Protein AF-A0A1M3KQ48-F1 (afdb_monomer_lite)

Secondary structure (DSSP, 8-state):
-PPPPPHHHHHHHHHHHHHHHHHHHHTT-S-HHHHHHHHHHHHHHHHHHHHHHHHHH---PPP----TTSPPP--

pLDDT: mean 83.3, std 15.46, range [41.75, 97.56]

Radius of gyration: 20.74 Å; chains: 1; bounding box: 41×36×56 Å

Sequence (75 aa):
MSRPESQYVTDLKAFRDRLVDARRAAATDSNLDTALRRFTEIETAIGLVDRAIENEMDLTPIPRVDDPTEPPPKV

Foldseek 3Di:
DDDPDDVVLVVLVVVLVVLVVQLVVLVVDPDPVSSVVSNVVSVVSNVVSVVVSVVSNPPPPDPPPPDPPDDPDDD

Structure (mmCIF, N/CA/C/O backbone):
data_AF-A0A1M3KQ48-F1
#
_entry.id   AF-A0A1M3KQ48-F1
#
loop_
_atom_site.group_PDB
_atom_site.id
_atom_site.type_symbol
_atom_site.label_atom_id
_atom_site.label_alt_id
_atom_site.label_comp_id
_atom_site.label_asym_id
_atom_site.label_entity_id
_atom_site.label_seq_id
_atom_site.pdbx_PDB_ins_code
_atom_site.Cartn_x
_atom_site.Cartn_y
_atom_site.Cartn_z
_atom_site.occupancy
_atom_site.B_iso_or_equiv
_atom_site.auth_seq_id
_atom_site.auth_comp_id
_atom_site.auth_asym_id
_atom_site.auth_atom_id
_atom_site.pdbx_PDB_model_num
ATOM 1 N N . MET A 1 1 ? 27.903 -1.476 -15.029 1.00 41.75 1 MET A N 1
ATOM 2 C CA . MET A 1 1 ? 27.014 -0.320 -14.792 1.00 41.75 1 MET A CA 1
ATOM 3 C C . MET A 1 1 ? 25.636 -0.869 -14.471 1.00 41.75 1 MET A C 1
ATOM 5 O O . MET A 1 1 ? 25.155 -1.677 -15.256 1.00 41.75 1 MET A O 1
ATOM 9 N N . SER A 1 2 ? 25.048 -0.516 -13.325 1.00 53.69 2 SER A N 1
ATOM 10 C CA . SER A 1 2 ? 23.674 -0.911 -12.987 1.00 53.69 2 SER A CA 1
ATOM 11 C C . SER A 1 2 ? 22.706 -0.243 -13.960 1.00 53.69 2 SER A C 1
ATOM 13 O O . SER A 1 2 ? 22.851 0.945 -14.248 1.00 53.69 2 SER A O 1
ATOM 15 N N . ARG A 1 3 ? 21.762 -1.010 -14.510 1.00 57.91 3 ARG A N 1
ATOM 16 C CA . ARG A 1 3 ? 20.694 -0.467 -15.357 1.00 57.91 3 ARG A CA 1
ATOM 17 C C . ARG A 1 3 ? 19.930 0.599 -14.550 1.00 57.91 3 ARG A C 1
ATOM 19 O O . ARG A 1 3 ? 19.694 0.361 -13.365 1.00 57.91 3 ARG A O 1
ATOM 26 N N . PRO A 1 4 ? 19.576 1.755 -15.138 1.00 66.75 4 PRO A N 1
ATOM 27 C CA . PRO A 1 4 ? 18.691 2.699 -14.468 1.00 66.75 4 PRO A CA 1
ATOM 28 C C . PRO A 1 4 ? 17.374 1.999 -14.116 1.00 66.75 4 PRO A C 1
ATOM 30 O O . PRO A 1 4 ? 16.876 1.185 -14.895 1.00 66.75 4 PRO A O 1
ATOM 33 N N . GLU A 1 5 ? 16.857 2.295 -12.924 1.00 73.75 5 GLU A N 1
ATOM 34 C CA . GLU A 1 5 ? 15.564 1.802 -12.451 1.00 73.75 5 GLU A CA 1
ATOM 35 C C . GLU A 1 5 ? 14.465 2.159 -13.462 1.00 73.75 5 GLU A C 1
ATOM 37 O O . GLU A 1 5 ? 14.439 3.279 -13.980 1.00 73.75 5 GLU A O 1
ATOM 42 N N . SER A 1 6 ? 13.591 1.203 -13.792 1.00 85.19 6 SER A N 1
ATOM 43 C CA . SER A 1 6 ? 12.503 1.469 -14.733 1.00 85.19 6 SER A CA 1
ATOM 44 C C . SER A 1 6 ? 11.469 2.394 -14.086 1.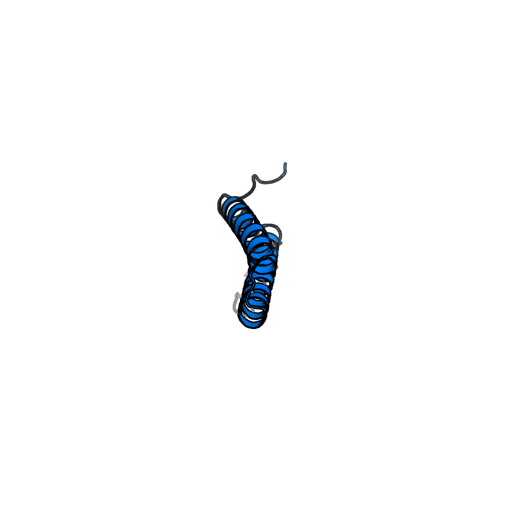00 85.19 6 SER A C 1
ATOM 46 O O . SER A 1 6 ? 11.195 2.294 -12.890 1.00 85.19 6 SER A O 1
ATOM 48 N N . GLN A 1 7 ? 10.859 3.282 -14.883 1.00 88.25 7 GLN A N 1
ATOM 49 C CA . GLN A 1 7 ? 9.789 4.175 -14.410 1.00 88.25 7 GLN A CA 1
ATOM 50 C C . GLN A 1 7 ? 8.668 3.387 -13.717 1.00 88.25 7 GLN A C 1
ATOM 52 O O . GLN A 1 7 ? 8.107 3.841 -12.726 1.00 88.25 7 GLN A O 1
ATOM 57 N N . TYR A 1 8 ? 8.404 2.168 -14.194 1.00 87.00 8 TYR A N 1
ATOM 58 C CA . TYR A 1 8 ? 7.447 1.257 -13.585 1.00 87.00 8 TYR A CA 1
ATOM 59 C C . TYR A 1 8 ? 7.811 0.897 -12.135 1.00 87.00 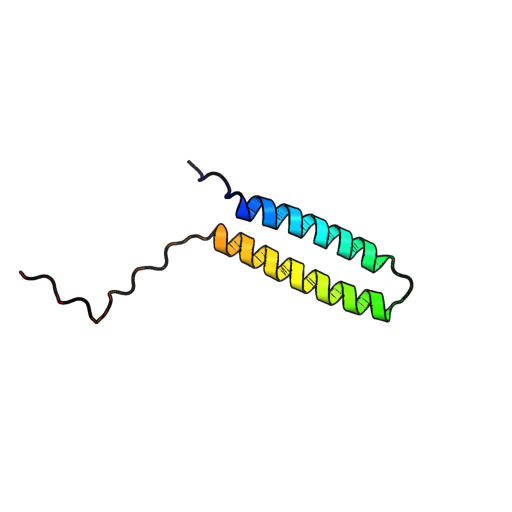8 TYR A C 1
ATOM 61 O O . TYR A 1 8 ? 6.958 1.000 -11.256 1.00 87.00 8 TYR A O 1
ATOM 69 N N . VAL A 1 9 ? 9.074 0.557 -11.841 1.00 89.94 9 VAL A N 1
ATOM 70 C CA . VAL A 1 9 ? 9.522 0.306 -10.456 1.00 89.94 9 VAL A CA 1
ATOM 71 C C . VAL A 1 9 ? 9.405 1.566 -9.600 1.00 89.94 9 VAL A C 1
ATOM 73 O O . VAL A 1 9 ? 8.975 1.486 -8.448 1.00 89.94 9 VAL A O 1
ATOM 76 N N . THR A 1 10 ? 9.745 2.735 -10.146 1.00 91.81 10 THR A N 1
ATOM 77 C CA . THR A 1 10 ? 9.578 4.013 -9.437 1.00 91.81 10 THR A CA 1
ATOM 78 C C . THR A 1 10 ? 8.111 4.259 -9.062 1.00 91.81 10 THR A C 1
ATOM 80 O O . THR A 1 10 ? 7.818 4.609 -7.915 1.00 91.81 10 THR A O 1
ATOM 83 N N . ASP A 1 11 ? 7.181 4.004 -9.982 1.00 93.62 11 ASP A N 1
ATOM 84 C CA . ASP A 1 11 ? 5.744 4.151 -9.738 1.00 93.62 11 ASP A CA 1
ATOM 85 C C . ASP A 1 11 ? 5.232 3.131 -8.705 1.00 93.62 11 ASP A C 1
ATOM 87 O O . ASP A 1 11 ? 4.432 3.480 -7.829 1.00 93.62 11 ASP A O 1
ATOM 91 N N . LEU A 1 12 ? 5.729 1.886 -8.751 1.00 94.38 12 LEU A N 1
ATOM 92 C CA . LEU A 1 12 ? 5.417 0.849 -7.763 1.00 94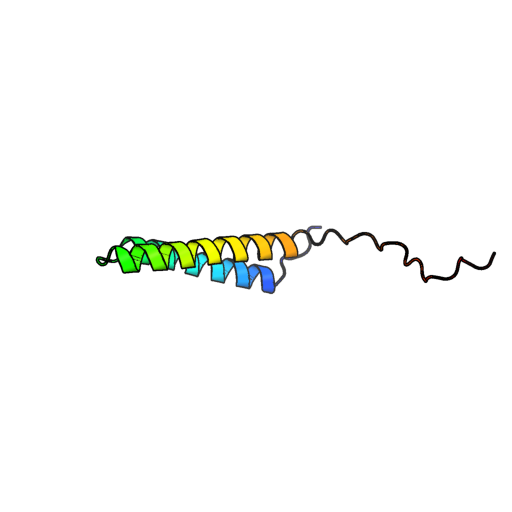.38 12 LEU A CA 1
ATOM 93 C C . LEU A 1 12 ? 5.890 1.240 -6.358 1.00 94.38 12 LEU A C 1
ATOM 95 O O . LEU A 1 12 ? 5.133 1.088 -5.399 1.00 94.38 12 LEU A O 1
ATOM 99 N N . LYS A 1 13 ? 7.094 1.806 -6.219 1.00 94.62 13 LYS A N 1
ATOM 100 C CA . LYS A 1 13 ? 7.603 2.310 -4.931 1.00 94.62 13 LYS A CA 1
ATOM 101 C C . LYS A 1 13 ? 6.739 3.445 -4.383 1.00 94.62 13 LYS A C 1
ATOM 103 O O . LYS A 1 13 ? 6.319 3.391 -3.231 1.00 94.62 13 LYS A O 1
ATOM 108 N N . ALA A 1 14 ? 6.385 4.419 -5.220 1.00 96.50 14 ALA A N 1
ATOM 109 C CA . ALA A 1 14 ? 5.499 5.510 -4.814 1.00 96.50 14 ALA A CA 1
ATOM 110 C C . ALA A 1 14 ? 4.090 5.013 -4.435 1.00 96.50 14 ALA A C 1
ATOM 112 O O . ALA A 1 14 ? 3.416 5.577 -3.569 1.00 96.50 14 ALA A O 1
ATOM 113 N N . PHE A 1 15 ? 3.602 3.954 -5.084 1.00 96.44 15 PHE A N 1
ATOM 114 C CA . PHE A 1 15 ? 2.352 3.312 -4.695 1.00 96.44 15 PHE A CA 1
ATOM 115 C C . PHE A 1 15 ? 2.472 2.568 -3.359 1.00 96.44 15 PHE A C 1
ATOM 117 O O . PHE A 1 15 ? 1.604 2.731 -2.502 1.00 96.44 15 PHE A O 1
ATOM 124 N N . ARG A 1 16 ? 3.566 1.835 -3.140 1.00 96.56 16 ARG A N 1
ATOM 125 C CA . ARG A 1 16 ? 3.873 1.174 -1.868 1.00 96.56 16 ARG A CA 1
ATOM 126 C C . ARG A 1 16 ? 3.899 2.157 -0.699 1.00 96.56 16 ARG A C 1
ATOM 128 O O . ARG A 1 16 ? 3.295 1.875 0.331 1.00 96.56 16 ARG A O 1
ATOM 135 N N . ASP A 1 17 ? 4.531 3.315 -0.863 1.00 97.31 17 ASP A N 1
ATOM 136 C CA . ASP A 1 17 ? 4.592 4.336 0.191 1.00 97.31 17 ASP A CA 1
ATOM 137 C C . ASP A 1 17 ? 3.189 4.827 0.581 1.00 97.31 17 ASP A C 1
ATOM 139 O O . ASP A 1 17 ? 2.850 4.891 1.764 1.00 97.31 17 ASP A O 1
ATOM 143 N N . ARG A 1 18 ? 2.310 5.044 -0.409 1.00 97.56 18 ARG A N 1
ATOM 144 C CA . ARG A 1 18 ? 0.897 5.379 -0.159 1.00 97.56 18 ARG A CA 1
ATOM 145 C C . ARG A 1 18 ? 0.148 4.269 0.584 1.00 97.56 18 ARG A C 1
ATOM 147 O O . ARG A 1 18 ? -0.699 4.571 1.422 1.00 97.56 18 ARG A O 1
ATOM 154 N N . LEU A 1 19 ? 0.448 2.997 0.309 1.00 96.81 19 LEU A N 1
ATOM 155 C CA . LEU A 1 19 ? -0.131 1.868 1.045 1.00 96.81 19 LEU A CA 1
ATOM 156 C C . LEU A 1 19 ? 0.363 1.818 2.496 1.00 96.81 19 LEU A C 1
ATOM 158 O O . LEU A 1 19 ? -0.431 1.573 3.403 1.00 96.81 19 LEU A O 1
ATOM 162 N N . VAL A 1 20 ? 1.643 2.102 2.744 1.00 95.88 20 VAL A N 1
ATOM 163 C CA . VAL A 1 20 ? 2.196 2.181 4.107 1.00 95.88 20 VAL A CA 1
ATOM 164 C C . VAL A 1 20 ? 1.511 3.285 4.913 1.00 95.88 20 VAL A C 1
ATOM 166 O O . VAL A 1 20 ? 1.172 3.076 6.082 1.00 95.88 20 VAL A O 1
ATOM 169 N N . ASP A 1 21 ? 1.253 4.436 4.298 1.00 96.44 21 ASP A N 1
ATOM 170 C CA . ASP A 1 21 ? 0.513 5.517 4.948 1.00 96.44 21 ASP A CA 1
ATOM 171 C C . ASP A 1 21 ? -0.957 5.148 5.182 1.00 96.44 21 ASP A C 1
ATOM 173 O O . ASP A 1 21 ? -1.480 5.374 6.277 1.00 96.44 21 ASP A O 1
ATOM 177 N N . ALA A 1 22 ? -1.607 4.481 4.223 1.00 93.94 22 ALA A N 1
ATOM 178 C CA . ALA A 1 22 ? -2.959 3.953 4.405 1.00 93.94 22 ALA A CA 1
ATOM 179 C C . ALA A 1 22 ? -3.032 2.943 5.563 1.00 93.94 22 ALA A C 1
ATOM 181 O O . ALA A 1 22 ? -3.985 2.963 6.344 1.00 93.94 22 ALA A O 1
ATOM 182 N N . ARG A 1 23 ? -2.007 2.098 5.730 1.00 94.31 23 ARG A N 1
ATOM 183 C CA . ARG A 1 23 ? -1.912 1.151 6.849 1.00 94.31 23 ARG A CA 1
ATOM 184 C C . ARG A 1 23 ? -1.859 1.867 8.193 1.00 94.31 23 ARG A C 1
ATOM 186 O O . ARG A 1 23 ? -2.542 1.470 9.134 1.00 94.31 23 ARG A O 1
ATOM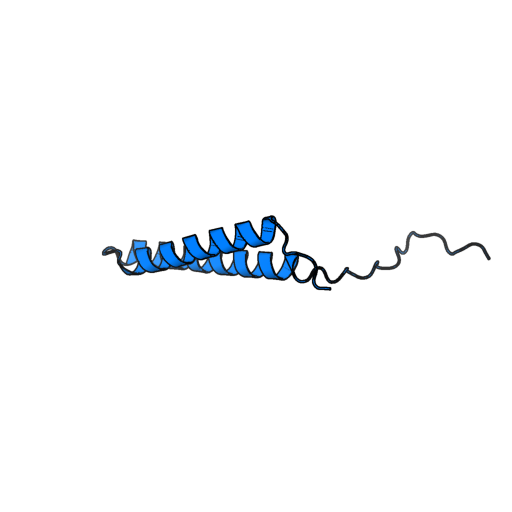 193 N N . ARG A 1 24 ? -1.052 2.929 8.287 1.00 93.31 24 ARG A N 1
ATOM 194 C CA . ARG A 1 24 ? -0.962 3.766 9.495 1.00 93.31 24 ARG A CA 1
ATOM 195 C C . ARG A 1 24 ? -2.299 4.439 9.797 1.00 93.31 24 ARG A C 1
ATOM 197 O O . ARG A 1 24 ? -2.709 4.452 10.951 1.00 93.31 24 ARG A O 1
ATOM 204 N N . ALA A 1 25 ? -2.996 4.932 8.774 1.00 92.00 25 ALA A N 1
ATOM 205 C CA . ALA A 1 25 ? -4.323 5.519 8.931 1.00 92.00 25 ALA A CA 1
ATOM 206 C C . ALA A 1 25 ? -5.352 4.490 9.435 1.00 92.00 25 ALA A C 1
ATOM 208 O O . ALA A 1 25 ? -6.101 4.785 10.366 1.00 92.00 25 ALA A O 1
ATOM 209 N N . ALA A 1 26 ? -5.340 3.265 8.897 1.00 91.50 26 ALA A N 1
ATOM 210 C CA . ALA A 1 26 ? -6.214 2.183 9.353 1.00 91.50 26 ALA A CA 1
ATOM 211 C C . ALA A 1 26 ? -5.989 1.833 10.835 1.00 91.50 26 ALA A C 1
ATOM 213 O O . ALA A 1 26 ? -6.948 1.552 11.544 1.00 91.50 26 ALA A O 1
ATOM 214 N N . ALA A 1 27 ? -4.751 1.923 11.332 1.00 88.62 27 ALA A N 1
ATOM 215 C CA . ALA A 1 27 ? -4.438 1.685 12.744 1.00 88.62 27 ALA A CA 1
ATOM 216 C C . ALA A 1 27 ? -5.015 2.747 13.704 1.00 88.62 27 ALA A C 1
ATOM 218 O O . ALA A 1 27 ? -5.076 2.512 14.908 1.00 88.62 27 ALA A O 1
ATOM 219 N N . THR A 1 28 ? -5.429 3.908 13.187 1.00 91.69 28 THR A N 1
ATOM 220 C CA . THR A 1 28 ? -6.074 4.979 13.968 1.00 91.69 28 THR A CA 1
ATOM 221 C C . THR A 1 28 ? -7.600 4.986 13.849 1.00 91.69 28 THR A C 1
ATOM 223 O O . THR A 1 28 ? -8.256 5.827 14.462 1.00 91.69 28 THR A O 1
ATOM 226 N N . ASP A 1 29 ? -8.170 4.071 13.061 1.00 89.50 29 ASP A N 1
ATOM 227 C CA . ASP A 1 29 ? -9.615 3.948 12.875 1.00 89.50 29 ASP A CA 1
ATOM 228 C C . ASP A 1 29 ? -10.268 3.442 14.175 1.00 89.50 29 ASP A C 1
ATOM 230 O O . ASP A 1 29 ? -9.799 2.495 14.808 1.00 89.50 29 ASP A O 1
ATOM 234 N N . SER A 1 30 ? -11.344 4.104 14.605 1.00 91.81 30 SER A N 1
ATOM 235 C CA . SER A 1 30 ? -12.052 3.775 15.846 1.00 91.81 30 SER A CA 1
ATOM 236 C C . SER A 1 30 ? -12.944 2.541 15.710 1.00 91.81 30 SER A C 1
ATOM 238 O O . SER A 1 30 ? -13.355 1.964 16.720 1.00 91.81 30 SER A O 1
ATOM 240 N N . ASN A 1 31 ? -13.245 2.118 14.480 1.00 95.50 31 ASN A N 1
ATOM 241 C CA . ASN A 1 31 ? -14.007 0.911 14.204 1.00 95.50 31 ASN A CA 1
ATOM 242 C C . ASN A 1 31 ? -13.058 -0.276 13.981 1.00 95.50 31 ASN A C 1
ATOM 244 O O . ASN A 1 31 ? -12.486 -0.425 12.903 1.00 95.50 31 ASN A O 1
ATOM 248 N N . LEU A 1 32 ? -12.935 -1.146 14.990 1.00 92.75 32 LEU A N 1
ATOM 249 C CA . LEU A 1 32 ? -12.006 -2.281 14.975 1.00 92.75 32 LEU A CA 1
ATOM 250 C C . LEU A 1 32 ? -12.220 -3.231 13.788 1.00 92.75 32 LEU A C 1
ATOM 252 O O . LEU A 1 32 ? -11.252 -3.614 13.139 1.00 92.75 32 LEU A O 1
ATOM 256 N N . ASP A 1 33 ? -13.463 -3.593 13.472 1.00 94.50 33 ASP A N 1
ATOM 257 C CA . ASP A 1 33 ? -13.750 -4.542 12.386 1.00 94.50 33 ASP A CA 1
ATOM 258 C C . ASP A 1 33 ? -13.381 -3.955 11.017 1.00 94.50 33 ASP A C 1
ATOM 260 O O . ASP A 1 33 ? -12.802 -4.627 10.158 1.00 94.50 33 ASP A O 1
ATOM 264 N N . THR A 1 34 ? -13.670 -2.665 10.828 1.00 92.75 34 THR A N 1
ATOM 265 C CA . THR A 1 34 ? -13.296 -1.929 9.614 1.00 92.75 34 THR A CA 1
ATOM 266 C C . THR A 1 34 ? -11.781 -1.770 9.518 1.00 92.75 34 THR A C 1
ATOM 268 O O . THR A 1 34 ? -11.213 -1.972 8.442 1.00 92.75 34 THR A O 1
ATOM 271 N N . ALA A 1 35 ? -11.125 -1.459 10.638 1.00 92.81 35 ALA A N 1
ATOM 272 C CA . ALA A 1 35 ? -9.678 -1.335 10.738 1.00 92.81 35 ALA A CA 1
ATOM 273 C C . ALA A 1 35 ? -8.980 -2.651 10.375 1.00 92.81 35 ALA A C 1
ATOM 275 O O . ALA A 1 35 ? -8.089 -2.651 9.530 1.00 92.81 35 ALA A O 1
ATOM 276 N N . LEU A 1 36 ? -9.424 -3.774 10.952 1.00 94.94 36 LEU A N 1
ATOM 277 C CA . LEU A 1 36 ? -8.864 -5.104 10.703 1.00 94.94 36 LEU A CA 1
ATOM 278 C C . LEU A 1 36 ? -8.991 -5.499 9.234 1.00 94.94 36 LEU A C 1
ATOM 280 O O . LEU A 1 36 ? -8.002 -5.893 8.617 1.00 94.94 36 LEU A O 1
ATOM 284 N N . ARG A 1 37 ? -10.181 -5.333 8.648 1.00 95.00 37 ARG A N 1
ATOM 285 C CA . ARG A 1 37 ? -10.399 -5.643 7.234 1.00 95.00 37 ARG A CA 1
ATOM 286 C C . ARG A 1 37 ? -9.492 -4.810 6.327 1.00 95.00 37 ARG A C 1
ATOM 288 O O . ARG A 1 37 ? -8.800 -5.368 5.478 1.00 95.00 37 ARG A O 1
ATOM 295 N N . ARG A 1 38 ? -9.469 -3.487 6.525 1.00 93.75 38 ARG A N 1
ATOM 296 C CA . ARG A 1 38 ? -8.615 -2.578 5.745 1.00 93.75 38 ARG A CA 1
ATOM 297 C C . ARG A 1 38 ? -7.141 -2.917 5.910 1.00 93.75 38 ARG A C 1
ATOM 299 O O . ARG A 1 38 ? -6.409 -2.914 4.930 1.00 93.75 38 ARG A O 1
ATOM 306 N N . PHE A 1 39 ? -6.710 -3.232 7.127 1.00 94.69 39 PHE A N 1
ATOM 307 C CA . PHE A 1 39 ? -5.331 -3.606 7.407 1.00 94.69 39 PHE A CA 1
ATOM 308 C C . PHE A 1 39 ? -4.920 -4.852 6.613 1.00 94.69 39 PHE A C 1
ATOM 310 O O . PHE A 1 39 ? -3.893 -4.825 5.940 1.00 94.69 39 PHE A O 1
ATOM 317 N N . THR A 1 40 ? -5.737 -5.910 6.612 1.00 94.94 40 THR A N 1
ATOM 318 C CA . THR A 1 40 ? -5.459 -7.132 5.836 1.00 94.94 40 THR A CA 1
ATOM 319 C C . THR A 1 40 ? -5.410 -6.871 4.330 1.00 94.94 40 THR A C 1
ATOM 321 O O . THR A 1 40 ? -4.518 -7.379 3.647 1.00 94.94 40 THR A O 1
ATOM 324 N N . GLU A 1 41 ? -6.339 -6.071 3.805 1.00 96.31 41 GLU A N 1
ATOM 325 C CA . GLU A 1 41 ? -6.361 -5.693 2.387 1.00 96.31 41 GLU A CA 1
ATOM 326 C C . GLU A 1 41 ? -5.093 -4.902 2.004 1.00 96.31 41 GLU A C 1
ATOM 328 O O . GLU A 1 41 ? -4.460 -5.195 0.988 1.00 96.31 41 GLU A O 1
ATOM 333 N N . ILE A 1 42 ? -4.670 -3.956 2.849 1.00 96.62 42 ILE A N 1
ATOM 334 C CA . ILE A 1 42 ? -3.475 -3.131 2.625 1.00 96.62 42 ILE A CA 1
ATOM 335 C C . ILE A 1 42 ? -2.188 -3.960 2.713 1.00 96.62 42 ILE A C 1
ATOM 337 O O . ILE A 1 42 ? -1.337 -3.840 1.836 1.00 96.62 42 ILE A O 1
ATOM 341 N N . GLU A 1 43 ? -2.044 -4.825 3.719 1.00 96.31 43 GLU A N 1
ATOM 342 C CA . GLU A 1 43 ? -0.876 -5.710 3.848 1.00 96.31 43 GLU A CA 1
ATOM 343 C C . GLU A 1 43 ? -0.743 -6.647 2.643 1.00 96.31 43 GLU A C 1
ATOM 345 O O . GLU A 1 43 ? 0.352 -6.840 2.114 1.00 96.31 43 GLU A O 1
ATOM 350 N N . THR A 1 44 ? -1.870 -7.171 2.153 1.00 97.06 44 THR A N 1
ATOM 351 C CA . THR A 1 44 ? -1.893 -8.003 0.943 1.00 97.06 44 THR A CA 1
ATOM 352 C C . THR A 1 44 ? -1.417 -7.208 -0.273 1.00 97.06 44 THR A C 1
ATOM 354 O O . THR A 1 44 ? -0.585 -7.690 -1.041 1.00 97.06 44 THR A O 1
ATOM 357 N N . ALA A 1 45 ? -1.900 -5.973 -0.443 1.00 95.88 45 ALA A N 1
ATOM 358 C CA . ALA A 1 45 ? -1.475 -5.106 -1.536 1.00 95.88 45 ALA A CA 1
ATOM 359 C C . ALA A 1 45 ? 0.025 -4.767 -1.461 1.00 95.88 45 ALA A C 1
ATOM 361 O O . ALA A 1 45 ? 0.700 -4.809 -2.488 1.00 95.88 45 ALA A O 1
ATOM 362 N N . ILE A 1 46 ? 0.561 -4.494 -0.265 1.00 95.94 46 ILE A N 1
ATOM 363 C CA . ILE A 1 46 ? 1.998 -4.244 -0.061 1.00 95.94 46 ILE A CA 1
ATOM 364 C C . ILE A 1 46 ? 2.815 -5.461 -0.503 1.00 95.94 46 ILE A C 1
ATOM 366 O O . ILE A 1 46 ? 3.744 -5.307 -1.292 1.00 95.94 46 ILE A O 1
ATOM 370 N N . GLY A 1 47 ? 2.438 -6.669 -0.070 1.00 94.81 47 GLY A N 1
ATOM 371 C CA . GLY A 1 47 ? 3.144 -7.894 -0.455 1.00 94.81 47 GLY A CA 1
ATOM 372 C C . GLY A 1 47 ? 3.148 -8.144 -1.968 1.00 94.81 47 GLY A C 1
ATOM 373 O O . GLY A 1 47 ? 4.163 -8.560 -2.527 1.00 94.81 47 GLY A O 1
ATOM 374 N N . LEU A 1 48 ? 2.041 -7.848 -2.656 1.00 96.00 48 LEU A N 1
ATOM 375 C CA . LEU A 1 48 ? 1.963 -7.958 -4.117 1.00 96.00 48 LEU A CA 1
ATOM 376 C C . LEU A 1 48 ? 2.855 -6.935 -4.832 1.00 96.00 48 LEU A C 1
ATOM 378 O O . LEU A 1 48 ? 3.488 -7.273 -5.831 1.00 96.00 48 LEU A O 1
ATOM 382 N N . VAL A 1 49 ? 2.919 -5.701 -4.328 1.00 94.56 49 VAL A N 1
ATOM 383 C CA . VAL A 1 49 ? 3.782 -4.651 -4.888 1.00 94.56 49 VAL A CA 1
ATOM 384 C C . VAL A 1 49 ? 5.255 -4.985 -4.673 1.00 94.56 49 VAL A C 1
ATOM 386 O O . VAL A 1 49 ? 6.036 -4.858 -5.613 1.00 94.56 49 VAL A O 1
ATOM 389 N N . ASP A 1 50 ? 5.625 -5.478 -3.490 1.00 94.75 50 ASP A N 1
ATOM 390 C CA . ASP A 1 50 ? 6.994 -5.920 -3.199 1.00 94.75 50 ASP A CA 1
ATOM 391 C C . ASP A 1 50 ? 7.416 -7.038 -4.164 1.00 94.75 50 ASP A C 1
ATOM 393 O O . ASP A 1 50 ? 8.461 -6.938 -4.806 1.00 94.75 50 ASP A O 1
ATOM 397 N N . ARG A 1 51 ? 6.543 -8.030 -4.391 1.00 92.44 51 ARG A N 1
ATOM 398 C CA . ARG A 1 51 ? 6.765 -9.093 -5.384 1.00 92.44 51 ARG A CA 1
ATOM 399 C C . ARG A 1 51 ? 6.919 -8.548 -6.809 1.00 92.44 51 ARG A C 1
ATOM 401 O O . ARG A 1 51 ? 7.743 -9.043 -7.571 1.00 92.44 51 ARG A O 1
ATOM 408 N N . ALA A 1 52 ? 6.114 -7.560 -7.198 1.00 89.56 52 ALA A N 1
ATOM 409 C CA . ALA A 1 52 ? 6.185 -6.963 -8.532 1.00 89.56 52 ALA A CA 1
ATOM 410 C C . ALA A 1 52 ? 7.496 -6.189 -8.746 1.00 89.56 52 ALA A C 1
ATOM 412 O O . ALA A 1 52 ? 8.101 -6.305 -9.810 1.00 89.56 52 ALA A O 1
ATOM 413 N N . ILE A 1 53 ? 7.958 -5.455 -7.726 1.00 89.88 53 ILE A N 1
ATOM 414 C CA . ILE A 1 53 ? 9.260 -4.776 -7.733 1.00 89.88 53 ILE A CA 1
ATOM 415 C C . ILE A 1 53 ? 10.387 -5.805 -7.846 1.00 89.88 53 ILE A C 1
ATOM 417 O O . ILE A 1 53 ? 11.271 -5.643 -8.685 1.00 89.88 53 ILE A O 1
ATOM 421 N N . GLU A 1 54 ? 10.343 -6.869 -7.039 1.00 89.00 54 GLU A N 1
ATOM 422 C CA . GLU A 1 54 ? 11.317 -7.962 -7.099 1.00 89.00 54 GLU A CA 1
ATOM 423 C C . GLU A 1 54 ? 11.374 -8.585 -8.491 1.00 89.00 54 GLU A C 1
ATOM 425 O O . GLU A 1 54 ? 12.460 -8.702 -9.037 1.00 89.00 54 GLU A O 1
ATOM 430 N N . ASN A 1 55 ? 10.232 -8.925 -9.092 1.00 85.94 55 ASN A N 1
ATOM 431 C CA . ASN A 1 55 ? 10.185 -9.546 -10.418 1.00 85.94 55 ASN A CA 1
ATOM 432 C C . ASN A 1 55 ? 10.754 -8.637 -11.522 1.00 85.94 55 ASN A C 1
ATOM 434 O O . ASN A 1 55 ? 11.414 -9.117 -12.438 1.00 85.94 55 ASN A O 1
ATOM 438 N N . GLU A 1 56 ? 10.494 -7.332 -11.453 1.00 83.81 56 GLU A N 1
ATOM 439 C CA . GLU A 1 56 ? 11.004 -6.364 -12.431 1.00 83.81 56 GLU A CA 1
ATOM 440 C C . GLU A 1 56 ? 12.504 -6.082 -12.235 1.00 83.81 56 GLU A C 1
ATOM 442 O 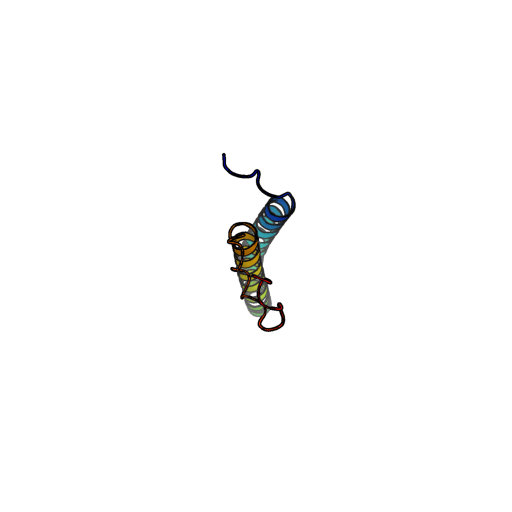O . GLU A 1 56 ? 13.224 -5.777 -13.186 1.00 83.81 56 GLU A O 1
ATOM 447 N N . MET A 1 57 ? 13.005 -6.193 -11.002 1.00 82.12 57 MET A N 1
ATOM 448 C CA . MET A 1 57 ? 14.436 -6.090 -10.714 1.00 82.12 57 MET A CA 1
ATOM 449 C C . MET A 1 57 ? 15.192 -7.387 -11.027 1.00 82.12 57 MET A C 1
ATOM 451 O O . MET A 1 57 ? 16.316 -7.336 -11.529 1.00 82.12 57 MET A O 1
ATOM 455 N N . ASP A 1 58 ? 14.573 -8.536 -10.764 1.00 79.12 58 ASP A N 1
ATOM 456 C CA . ASP A 1 58 ? 15.066 -9.887 -11.034 1.00 79.12 58 ASP A CA 1
ATOM 457 C C . ASP A 1 58 ? 14.695 -10.333 -12.453 1.00 79.12 58 ASP A C 1
ATOM 459 O O . ASP A 1 58 ? 14.210 -11.439 -12.691 1.00 79.12 58 ASP A O 1
ATOM 463 N N . LEU A 1 59 ? 14.976 -9.473 -13.437 1.00 64.94 59 LEU A N 1
ATOM 464 C CA . LEU A 1 59 ? 14.966 -9.820 -14.862 1.00 64.94 59 LEU A CA 1
ATOM 465 C C . LEU A 1 59 ? 16.105 -10.803 -15.204 1.00 64.94 59 LEU A C 1
ATOM 467 O O . LEU A 1 59 ? 16.774 -10.645 -16.229 1.00 64.94 59 LEU A O 1
ATOM 471 N N . THR A 1 60 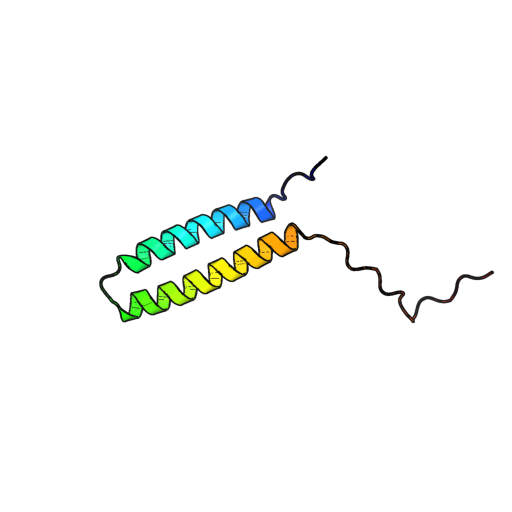? 16.352 -11.809 -14.358 1.00 62.84 60 THR A N 1
ATOM 472 C CA . THR A 1 60 ? 17.107 -13.000 -14.723 1.00 62.84 60 THR A CA 1
ATOM 473 C C . THR A 1 60 ? 16.392 -13.598 -15.933 1.00 62.84 60 THR A C 1
ATOM 475 O O . THR A 1 60 ? 15.243 -14.035 -15.814 1.00 62.84 60 THR A O 1
ATOM 478 N N . PRO A 1 61 ? 17.010 -13.581 -17.127 1.00 56.66 61 PRO A N 1
ATOM 479 C CA . PRO A 1 61 ? 16.382 -14.145 -18.305 1.00 56.66 61 PRO A CA 1
ATOM 480 C C . PRO A 1 61 ? 16.090 -15.613 -18.017 1.00 56.66 61 PRO A C 1
ATOM 482 O O . PRO A 1 61 ? 17.005 -16.368 -17.682 1.00 56.66 61 PRO A O 1
ATOM 485 N N . ILE A 1 62 ? 14.825 -16.019 -18.140 1.00 57.34 62 ILE A N 1
ATOM 486 C CA . ILE A 1 62 ? 14.484 -17.440 -18.138 1.00 57.34 62 ILE A CA 1
ATOM 487 C C . ILE A 1 62 ? 15.316 -18.061 -19.271 1.00 57.34 62 ILE A C 1
ATOM 489 O O . ILE A 1 62 ? 15.259 -17.539 -20.394 1.00 57.34 62 ILE A O 1
ATOM 493 N N . PRO A 1 63 ? 16.129 -19.104 -19.008 1.00 52.81 63 PRO A N 1
ATOM 494 C CA . PRO A 1 63 ? 16.859 -19.783 -20.065 1.00 52.81 63 PRO A CA 1
ATOM 495 C C . PRO A 1 63 ? 15.858 -20.154 -21.150 1.00 52.81 63 PRO A C 1
ATOM 497 O O . PRO A 1 63 ? 14.783 -20.668 -20.832 1.00 52.81 63 PRO A O 1
ATOM 500 N N . ARG A 1 64 ? 16.177 -19.867 -22.417 1.00 56.78 64 ARG A N 1
ATOM 501 C CA . ARG A 1 64 ? 15.396 -20.437 -23.513 1.00 56.78 64 ARG A CA 1
ATOM 502 C C . ARG A 1 64 ? 15.443 -21.944 -23.300 1.00 56.78 64 ARG A C 1
ATOM 504 O O . ARG A 1 64 ? 16.515 -22.534 -23.372 1.00 56.78 64 ARG A O 1
ATOM 511 N N . VAL A 1 65 ? 14.311 -22.528 -22.920 1.00 64.38 65 VAL A N 1
ATOM 512 C CA . VAL A 1 65 ? 14.135 -23.971 -23.009 1.00 64.38 65 VAL A CA 1
ATOM 513 C C . VAL A 1 65 ? 14.309 -24.245 -24.490 1.00 64.38 65 VAL A C 1
ATOM 515 O O . VAL A 1 65 ? 13.570 -23.646 -25.272 1.00 64.38 65 VAL A O 1
ATOM 518 N N . ASP A 1 66 ? 15.328 -25.024 -24.859 1.00 62.03 66 ASP A N 1
ATOM 519 C CA . ASP A 1 66 ? 15.500 -25.480 -26.235 1.00 62.03 66 ASP A CA 1
ATOM 520 C C . ASP A 1 66 ? 14.135 -25.989 -26.693 1.00 62.03 66 ASP A C 1
ATOM 522 O O . ASP A 1 66 ? 13.587 -26.930 -26.109 1.00 62.03 66 ASP A O 1
ATOM 526 N N . ASP A 1 67 ? 13.521 -25.270 -27.630 1.00 56.84 67 ASP A N 1
ATOM 527 C CA . ASP A 1 67 ? 12.188 -25.596 -28.098 1.00 56.84 67 ASP A CA 1
ATOM 528 C C . ASP A 1 67 ? 12.304 -26.979 -28.752 1.00 56.84 67 ASP A C 1
ATOM 530 O O . ASP A 1 67 ? 13.039 -27.124 -29.731 1.00 56.84 67 ASP A O 1
ATOM 534 N N . PRO A 1 68 ? 11.630 -28.027 -28.242 1.00 61.56 68 PRO A N 1
ATOM 535 C CA . PRO A 1 68 ? 11.731 -29.364 -28.821 1.00 61.56 68 PRO A CA 1
ATOM 536 C C . PRO A 1 68 ? 11.176 -29.426 -30.255 1.00 61.56 68 PRO A C 1
ATOM 538 O O . PRO A 1 68 ? 11.262 -30.473 -30.898 1.00 61.56 68 PRO A O 1
ATOM 541 N N . THR A 1 69 ? 10.591 -28.332 -30.755 1.00 62.94 69 THR A N 1
ATOM 542 C CA . THR A 1 69 ? 10.153 -28.161 -32.142 1.00 62.94 69 THR A CA 1
ATOM 543 C C . THR A 1 69 ? 11.180 -27.464 -33.042 1.00 62.94 69 THR A C 1
ATOM 545 O O . THR A 1 69 ? 10.972 -27.423 -34.258 1.00 62.94 69 THR A O 1
ATOM 548 N N . GLU A 1 70 ? 12.305 -26.967 -32.508 1.00 60.66 70 GLU A N 1
ATOM 549 C CA . GLU A 1 70 ? 13.389 -26.437 -33.336 1.00 60.66 70 GLU A CA 1
ATOM 550 C C . GLU A 1 70 ? 14.073 -27.586 -34.106 1.00 60.66 70 GLU A C 1
ATOM 552 O O . GLU A 1 70 ? 14.566 -28.547 -33.506 1.00 60.66 70 GLU A O 1
ATOM 557 N N . PRO A 1 71 ? 14.103 -27.541 -35.454 1.00 62.94 71 PRO A N 1
ATOM 558 C CA . PRO A 1 71 ? 14.777 -28.568 -36.231 1.00 62.94 71 PRO A CA 1
ATOM 559 C C . PRO A 1 71 ? 16.285 -28.526 -35.938 1.00 62.94 71 PRO A C 1
ATOM 561 O O . PRO A 1 71 ? 16.862 -27.435 -35.891 1.00 62.94 71 PRO A O 1
ATOM 564 N N . PRO A 1 72 ? 16.948 -29.688 -35.776 1.00 66.75 72 PRO A N 1
ATOM 565 C CA . PRO A 1 72 ? 18.369 -29.731 -35.463 1.00 66.75 72 PRO A CA 1
ATOM 566 C C . PRO A 1 72 ? 19.180 -28.987 -36.535 1.00 66.75 72 PRO A C 1
ATOM 568 O O . PRO A 1 72 ? 18.821 -29.034 -37.721 1.00 66.75 72 PRO A O 1
ATOM 571 N N . PRO A 1 73 ? 20.269 -28.299 -36.146 1.00 66.50 73 PRO A N 1
ATOM 572 C CA . PRO A 1 73 ? 21.085 -27.545 -37.084 1.00 66.50 73 PRO A CA 1
ATOM 573 C C . PRO A 1 73 ? 21.594 -28.479 -38.184 1.00 66.50 73 PRO A C 1
ATOM 575 O O . PRO A 1 73 ? 22.162 -29.537 -37.908 1.00 66.50 73 PRO A O 1
ATOM 578 N N . LYS A 1 74 ? 21.352 -28.094 -39.444 1.00 59.94 74 LYS A N 1
ATOM 579 C CA . LYS A 1 74 ? 21.873 -28.810 -40.612 1.00 59.94 74 LYS A CA 1
ATOM 580 C C . LYS A 1 74 ? 23.399 -28.729 -40.577 1.00 59.94 74 LYS A C 1
ATOM 582 O O . LYS A 1 74 ? 23.946 -27.639 -40.738 1.00 59.94 74 LYS A O 1
ATOM 587 N N . VAL A 1 75 ? 24.035 -29.870 -40.324 1.00 61.06 75 VAL A N 1
ATOM 588 C CA . VAL A 1 75 ? 25.482 -30.083 -40.477 1.00 61.06 75 VAL A CA 1
ATOM 589 C C . VAL A 1 75 ? 25.832 -30.147 -41.958 1.00 61.06 75 VAL A C 1
ATOM 591 O O . VAL A 1 75 ? 25.028 -30.743 -42.714 1.00 61.06 75 VAL A O 1
#